Protein AF-A0A328ILS1-F1 (afdb_monomer_lite)

pLDDT: mean 71.37, std 13.05, range [40.97, 90.44]

Radius of gyration: 28.25 Å; chains: 1; bounding box: 57×38×76 Å

Secondary structure (DSSP, 8-state):
------HHHHHHHHHHHHHHHHHHHHHHHHHHHHHHHHHHHHHHHHHHHHHHHHHHHHSS---SSEEEEE-THHHHHHHHTT--HHHHHHHHHHEEEEEEEETTTTEEEEEEEE-

Foldseek 3Di:
DPPDDDPVRVVVVVVVVVVVVVVVVVVVVVVVVVVVVVVVVVVVVVVVVVQVVVCVVPVDDPPQQKDKDWDPCPLVVVVVVVDDPVVSVVQVQFWTWMWIQRPVVRDIDIDIGTD

Structure (mmCIF, N/CA/C/O backbone):
data_AF-A0A328ILS1-F1
#
_entry.id   AF-A0A328ILS1-F1
#
loop_
_atom_site.group_PDB
_atom_site.id
_atom_site.type_symbol
_atom_site.label_atom_id
_atom_site.label_alt_id
_atom_site.label_comp_id
_atom_site.label_asym_id
_atom_site.label_entity_id
_atom_site.label_seq_id
_atom_site.pdbx_PDB_ins_code
_atom_site.Cartn_x
_atom_site.Cartn_y
_atom_site.Cartn_z
_atom_site.occupancy
_atom_site.B_iso_or_equiv
_atom_site.auth_seq_id
_atom_site.auth_comp_id
_atom_site.auth_asym_id
_atom_site.auth_atom_id
_atom_site.pdbx_PDB_model_num
ATOM 1 N N . MET A 1 1 ? -44.434 13.351 51.992 1.00 40.97 1 MET A N 1
ATOM 2 C CA . MET A 1 1 ? -43.444 13.376 50.891 1.00 40.97 1 MET A CA 1
ATOM 3 C C . MET A 1 1 ? -42.173 14.060 51.382 1.00 40.97 1 MET A C 1
ATOM 5 O O . MET A 1 1 ? -42.104 15.279 51.355 1.00 40.97 1 MET A O 1
ATOM 9 N N . LYS A 1 2 ? -41.188 13.306 51.886 1.00 48.53 2 LYS A N 1
ATOM 10 C CA . LYS A 1 2 ? -39.853 13.855 52.174 1.00 48.53 2 LYS A CA 1
ATOM 11 C C . LYS A 1 2 ? -39.036 13.752 50.886 1.00 48.53 2 LYS A C 1
ATOM 13 O O . LYS A 1 2 ? -38.415 12.732 50.629 1.00 48.53 2 LYS A O 1
ATOM 18 N N . LYS A 1 3 ? -39.157 14.757 50.016 1.00 56.12 3 LYS A N 1
ATOM 19 C CA . LYS A 1 3 ? -38.360 14.861 48.788 1.00 56.12 3 LYS A CA 1
ATOM 20 C C . LYS A 1 3 ? -37.026 15.518 49.136 1.00 56.12 3 LYS A C 1
ATOM 22 O O . LYS A 1 3 ? -36.887 16.728 49.022 1.00 56.12 3 LYS A O 1
ATOM 27 N N . GLY A 1 4 ? -36.079 14.727 49.613 1.00 60.84 4 GLY A N 1
ATOM 28 C CA . GLY A 1 4 ? -34.697 15.153 49.793 1.00 60.84 4 GLY A CA 1
ATOM 29 C C . GLY A 1 4 ? -33.819 13.919 49.743 1.00 60.84 4 GLY A C 1
ATOM 30 O O . GLY A 1 4 ? -34.011 13.032 50.572 1.00 60.84 4 GLY A O 1
ATOM 31 N N . LEU A 1 5 ? -32.928 13.844 48.748 1.00 61.56 5 LEU A N 1
ATOM 32 C CA . LEU A 1 5 ? -31.916 12.792 48.703 1.00 61.56 5 LEU A CA 1
ATOM 33 C C . LEU A 1 5 ? -31.101 12.851 49.996 1.00 61.56 5 LEU A C 1
ATOM 35 O O . LEU A 1 5 ? -30.711 13.930 50.450 1.00 61.56 5 LEU A O 1
ATOM 39 N N . SER A 1 6 ? -30.830 11.685 50.572 1.00 79.88 6 SER A N 1
ATOM 40 C CA . SER A 1 6 ? -29.838 11.560 51.633 1.00 79.88 6 SER A CA 1
ATOM 41 C C . SER A 1 6 ? -28.488 12.084 51.130 1.00 79.88 6 SER A C 1
ATOM 43 O O . SER A 1 6 ? -28.130 11.885 49.969 1.00 79.88 6 SER A O 1
ATOM 45 N N . MET A 1 7 ? -27.705 12.725 52.002 1.00 76.44 7 MET A N 1
ATOM 46 C CA . MET A 1 7 ? -26.360 13.221 51.674 1.00 76.44 7 MET A CA 1
ATOM 47 C C . MET A 1 7 ? -25.485 12.116 51.047 1.00 76.44 7 MET A C 1
ATOM 49 O O . MET A 1 7 ? -24.708 12.374 50.132 1.00 76.44 7 MET A O 1
ATOM 53 N N . VAL A 1 8 ? -25.686 10.868 51.480 1.00 79.06 8 VAL A N 1
ATOM 54 C CA . VAL A 1 8 ? -25.022 9.677 50.935 1.00 79.06 8 VAL A CA 1
ATOM 55 C C . VAL A 1 8 ? -25.480 9.374 49.506 1.00 79.06 8 VAL A C 1
ATOM 57 O O . VAL A 1 8 ? -24.648 9.132 48.636 1.00 79.06 8 VAL A O 1
ATOM 60 N N . GLU A 1 9 ? -26.783 9.435 49.228 1.00 77.56 9 GLU A N 1
ATOM 61 C CA . GLU A 1 9 ? -27.318 9.208 47.878 1.00 77.56 9 GLU A CA 1
ATOM 62 C C . GLU A 1 9 ? -26.830 10.279 46.897 1.00 77.56 9 GLU A C 1
ATOM 64 O O . GLU A 1 9 ? -26.559 9.967 45.739 1.00 77.56 9 GLU A O 1
ATOM 69 N N . MET A 1 10 ? -26.663 11.521 47.363 1.00 80.38 10 MET A N 1
ATOM 70 C CA . MET A 1 10 ? -26.162 12.643 46.564 1.00 80.38 10 MET A CA 1
ATOM 71 C C . MET A 1 10 ? -24.675 12.482 46.196 1.00 80.38 10 MET A C 1
ATOM 73 O O . MET A 1 10 ? -24.276 12.755 45.064 1.00 80.38 10 MET A O 1
ATOM 77 N N . ILE A 1 11 ? -23.857 11.970 47.124 1.00 83.62 11 ILE A N 1
ATOM 78 C CA . ILE A 1 11 ? -22.444 11.643 46.872 1.00 83.62 11 ILE A CA 1
ATOM 79 C C . ILE A 1 11 ? -22.328 10.477 45.883 1.00 83.62 11 ILE A C 1
ATOM 81 O O . ILE A 1 11 ? -21.536 10.542 44.943 1.00 83.62 11 ILE A O 1
ATOM 85 N N . ILE A 1 12 ? -23.147 9.434 46.052 1.00 84.12 12 ILE A N 1
ATOM 86 C CA . ILE A 1 12 ? -23.170 8.280 45.143 1.00 84.12 12 ILE A CA 1
ATOM 87 C C . ILE A 1 12 ? -23.597 8.713 43.736 1.00 84.12 12 ILE A C 1
ATOM 89 O O . ILE A 1 12 ? -22.954 8.333 42.760 1.00 84.12 12 ILE A O 1
ATOM 93 N N . THR A 1 13 ? -24.630 9.550 43.608 1.00 81.94 13 THR A N 1
ATOM 94 C CA . THR A 1 13 ? -25.062 10.047 42.291 1.00 81.94 13 THR A CA 1
ATOM 95 C C . THR A 1 13 ? -24.005 10.923 41.627 1.00 81.94 13 THR A C 1
ATOM 97 O O . THR A 1 13 ? -23.746 10.729 40.441 1.00 81.94 13 THR A O 1
ATOM 100 N N . MET A 1 14 ? -23.327 11.818 42.358 1.00 83.06 14 MET A N 1
ATOM 101 C CA . MET A 1 14 ? -22.201 12.577 41.792 1.00 83.06 14 MET A CA 1
ATOM 102 C C . MET A 1 14 ? -21.058 11.667 41.332 1.00 83.06 14 MET A C 1
ATOM 104 O O . MET A 1 14 ? -20.506 11.891 40.256 1.00 83.06 14 MET A O 1
ATOM 108 N N . ALA A 1 15 ? -20.721 10.634 42.106 1.00 81.62 15 ALA A N 1
ATOM 109 C CA . ALA A 1 15 ? -19.666 9.693 41.742 1.00 81.62 15 ALA A CA 1
ATOM 110 C C . ALA A 1 15 ? -20.013 8.918 40.460 1.00 81.62 15 ALA A C 1
ATOM 112 O O . ALA A 1 15 ? -19.184 8.815 39.558 1.00 81.62 15 ALA A O 1
ATOM 113 N N . VAL A 1 16 ? -21.253 8.437 40.336 1.00 87.81 16 VAL A N 1
ATOM 114 C CA . VAL A 1 16 ? -21.728 7.741 39.130 1.00 87.81 16 VAL A CA 1
ATOM 115 C C . VAL A 1 16 ? -21.702 8.667 37.913 1.00 87.81 16 VAL A C 1
ATOM 117 O O . VAL A 1 16 ? -21.206 8.277 36.857 1.00 87.81 16 VAL A O 1
ATOM 120 N N . VAL A 1 17 ? -22.172 9.909 38.056 1.00 86.94 17 VAL A N 1
ATOM 121 C CA . VAL A 1 17 ? -22.143 10.902 36.970 1.00 86.94 17 VAL A CA 1
ATOM 122 C C . VAL A 1 17 ? -20.706 11.206 36.540 1.00 86.94 17 VAL A C 1
ATOM 124 O O . VAL A 1 17 ? -20.425 11.241 35.343 1.00 86.94 17 VAL A O 1
ATOM 127 N N . ALA A 1 18 ? -19.780 11.363 37.488 1.00 84.19 18 ALA A N 1
ATOM 128 C CA . ALA A 1 18 ? -18.371 11.598 37.187 1.00 84.19 18 ALA A CA 1
ATOM 129 C C . ALA A 1 18 ? -17.749 10.430 36.406 1.00 84.19 18 ALA A C 1
ATOM 131 O O . ALA A 1 18 ? -17.066 10.661 35.409 1.00 84.19 18 ALA A O 1
ATOM 132 N N . VAL A 1 19 ? -18.031 9.184 36.803 1.00 88.81 19 VAL A N 1
ATOM 133 C CA . VAL A 1 19 ? -17.554 7.991 36.086 1.00 88.81 19 VAL A CA 1
ATOM 134 C C . VAL A 1 19 ? -18.091 7.968 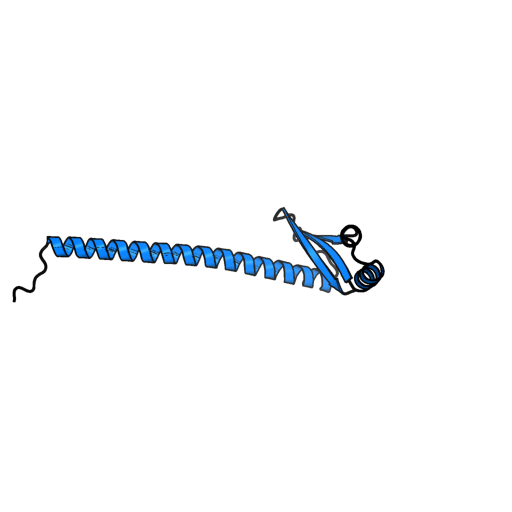34.656 1.00 88.81 19 VAL A C 1
ATOM 136 O O . VAL A 1 19 ? -17.308 7.810 33.725 1.00 88.81 19 VAL A O 1
ATOM 139 N N . ILE A 1 20 ? -19.392 8.207 34.466 1.00 85.50 20 ILE A N 1
ATOM 140 C CA . ILE A 1 20 ? -20.013 8.239 33.133 1.00 85.50 20 ILE A CA 1
ATOM 141 C C . ILE A 1 20 ? -19.346 9.295 32.242 1.00 85.50 20 ILE A C 1
ATOM 143 O O . ILE A 1 20 ? -18.998 9.001 31.098 1.00 85.50 20 ILE A O 1
ATOM 147 N N . ILE A 1 21 ? -19.120 10.506 32.762 1.00 85.69 21 ILE A N 1
ATOM 148 C CA . ILE A 1 21 ? -18.466 11.589 32.012 1.00 85.69 21 ILE A CA 1
ATOM 149 C C . ILE A 1 21 ? -17.042 11.189 31.611 1.00 85.69 21 ILE A C 1
ATOM 151 O O . ILE A 1 21 ? -16.669 11.356 30.450 1.00 85.69 21 ILE A O 1
ATOM 155 N N . VAL A 1 22 ? -16.261 10.621 32.536 1.00 89.25 22 VAL A N 1
ATOM 156 C CA . VAL A 1 22 ? -14.889 10.168 32.258 1.00 89.25 22 VAL A CA 1
ATOM 157 C C . VAL A 1 22 ? -14.877 9.084 31.180 1.00 89.25 22 VAL A C 1
ATOM 159 O O . VAL A 1 22 ? -14.081 9.166 30.245 1.00 89.25 22 VAL A O 1
ATOM 162 N N . THR A 1 23 ? -15.782 8.105 31.255 1.00 82.00 23 THR A N 1
ATOM 163 C CA . THR A 1 23 ? -15.876 7.031 30.257 1.00 82.00 23 THR A CA 1
ATOM 164 C C . THR A 1 23 ? -16.236 7.576 28.874 1.00 82.00 23 THR A C 1
ATOM 166 O O . THR A 1 23 ? -15.583 7.228 27.890 1.00 82.00 23 THR A O 1
ATOM 169 N N . ILE A 1 24 ? -17.218 8.479 28.782 1.00 80.69 24 ILE A N 1
ATOM 170 C CA . ILE A 1 24 ? -17.599 9.117 27.511 1.00 80.69 24 ILE A CA 1
ATOM 171 C C . ILE A 1 24 ? -16.420 9.909 26.931 1.00 80.69 24 ILE A C 1
ATOM 173 O O . ILE A 1 24 ? -16.142 9.820 25.734 1.00 80.69 24 ILE A O 1
ATOM 177 N N . PHE A 1 25 ? -15.689 10.643 27.772 1.00 82.31 25 PHE A N 1
ATOM 178 C CA . PHE A 1 25 ? -14.543 11.436 27.336 1.00 82.31 25 PHE A CA 1
ATOM 179 C C . PHE A 1 25 ? -13.396 10.560 26.808 1.00 82.31 25 PHE A C 1
ATOM 181 O O . PHE A 1 25 ? -12.801 10.865 25.775 1.00 82.31 25 PHE A O 1
ATOM 188 N N . GLN A 1 26 ? -13.119 9.427 27.458 1.00 77.06 26 GLN A N 1
ATOM 189 C CA . GLN A 1 26 ? -12.126 8.453 26.991 1.00 77.06 26 GLN A CA 1
ATOM 190 C C . GLN A 1 26 ? -12.512 7.813 25.651 1.00 77.06 26 GLN A C 1
ATOM 192 O O . GLN A 1 26 ? -11.655 7.647 24.777 1.00 77.06 26 GLN A O 1
ATOM 197 N N . ILE A 1 27 ? -13.79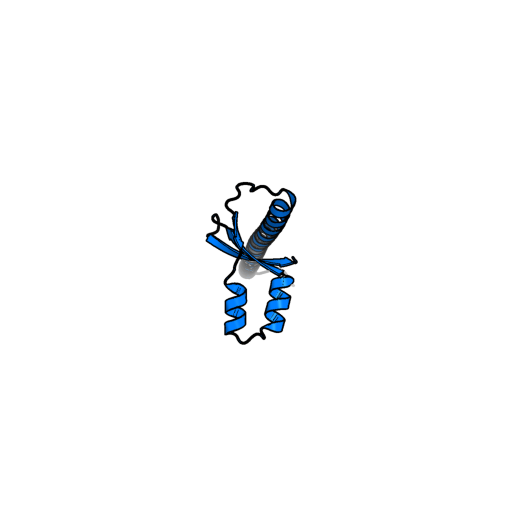5 7.494 25.455 1.00 77.69 27 ILE A N 1
ATOM 198 C CA . ILE A 1 27 ? -14.309 6.988 24.174 1.00 77.69 27 ILE A CA 1
ATOM 199 C C . ILE A 1 27 ? -14.131 8.048 23.082 1.00 77.69 27 ILE A C 1
ATOM 201 O O . ILE A 1 27 ? -13.607 7.742 22.011 1.00 77.69 27 ILE A O 1
ATOM 205 N N . PHE A 1 28 ? -14.492 9.304 23.363 1.00 76.69 28 PHE A N 1
ATOM 206 C CA . PHE A 1 28 ? -14.327 10.415 22.426 1.00 76.69 28 PHE A CA 1
ATOM 207 C C . PHE A 1 28 ? -12.864 10.604 22.003 1.00 76.69 28 PHE A C 1
ATOM 209 O O . PHE A 1 28 ? -12.576 10.663 20.808 1.00 76.69 28 PHE A O 1
ATOM 216 N N . LEU A 1 29 ? -11.927 10.628 22.958 1.00 76.75 29 LEU A N 1
ATOM 217 C CA . LEU A 1 29 ? -10.493 10.743 22.668 1.00 76.75 29 LEU A CA 1
ATOM 218 C C . LEU A 1 29 ? -9.978 9.577 21.817 1.00 76.75 29 LEU A C 1
ATOM 220 O O . LEU A 1 29 ? -9.183 9.781 20.899 1.00 76.75 29 LEU A O 1
ATOM 224 N N . THR A 1 30 ? -10.454 8.363 22.090 1.00 76.62 30 THR A N 1
ATOM 225 C CA . THR A 1 30 ? -10.059 7.156 21.355 1.00 76.62 30 THR A CA 1
ATOM 226 C C . THR A 1 30 ? -10.555 7.199 19.910 1.00 76.62 30 THR A C 1
ATOM 228 O O . THR A 1 30 ? -9.776 6.970 18.984 1.00 76.62 30 THR A O 1
ATOM 231 N N . ILE A 1 31 ? -11.825 7.559 19.702 1.00 68.50 31 ILE A N 1
ATOM 232 C CA . ILE A 1 31 ? -12.419 7.724 18.368 1.00 68.50 31 ILE A CA 1
ATOM 233 C C . ILE A 1 31 ? -11.716 8.850 17.609 1.00 68.50 31 ILE A C 1
ATOM 235 O O . ILE A 1 31 ? -11.355 8.671 16.448 1.00 68.50 31 ILE A O 1
ATOM 239 N N . HIS A 1 32 ? -11.462 9.988 18.258 1.00 71.25 32 HIS A N 1
ATOM 240 C CA . HIS A 1 32 ? -10.770 11.111 17.633 1.00 71.25 32 HIS A CA 1
ATOM 241 C C . HIS A 1 32 ? -9.329 10.751 17.245 1.00 71.25 32 HIS A C 1
ATOM 243 O O . HIS A 1 32 ? -8.880 11.091 16.153 1.00 71.25 32 HIS A O 1
ATOM 249 N N . SER A 1 33 ? -8.616 9.999 18.087 1.00 64.00 33 SER A N 1
ATOM 250 C CA . SER A 1 33 ? -7.276 9.492 17.772 1.00 64.00 33 SER A CA 1
ATOM 251 C C . SER A 1 33 ? -7.294 8.517 16.591 1.00 64.00 33 SER A C 1
ATOM 253 O O . SER A 1 33 ? -6.462 8.626 15.688 1.00 64.00 33 SER A O 1
ATOM 255 N N . ALA A 1 34 ? -8.259 7.594 16.555 1.00 64.88 34 ALA A N 1
ATOM 256 C CA . ALA A 1 34 ? -8.417 6.644 15.457 1.00 64.88 34 ALA A CA 1
ATOM 257 C C . ALA A 1 34 ? -8.772 7.349 14.138 1.00 64.88 34 ALA A C 1
ATOM 259 O O . ALA A 1 34 ? -8.151 7.074 13.111 1.00 64.88 34 ALA A O 1
ATOM 260 N N . LEU A 1 35 ? -9.704 8.306 14.175 1.00 55.53 35 LEU A N 1
ATOM 261 C CA 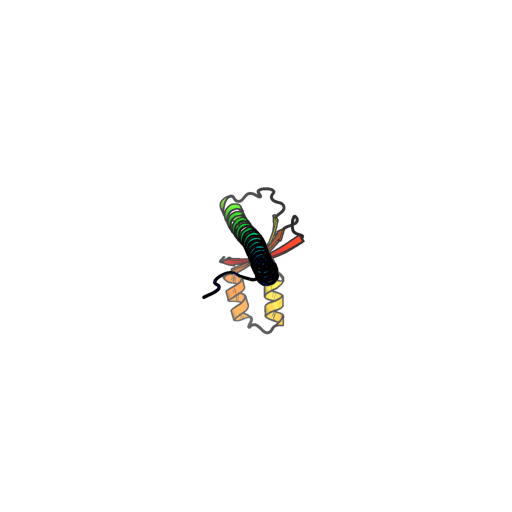. LEU A 1 35 ? -10.075 9.131 13.026 1.00 55.53 35 LEU A CA 1
ATOM 262 C C . LEU A 1 35 ? -8.906 9.989 12.553 1.00 55.53 35 LEU A C 1
ATOM 264 O O . LEU A 1 35 ? -8.648 10.029 11.358 1.00 55.53 35 LEU A O 1
ATOM 268 N N . SER A 1 36 ? -8.157 10.617 13.461 1.00 63.62 36 SER A N 1
ATOM 269 C CA . SER A 1 36 ? -6.970 11.406 13.118 1.00 63.62 36 SER A CA 1
ATOM 270 C C . SER A 1 36 ? -5.904 10.543 12.435 1.00 63.62 36 SER A C 1
ATOM 272 O O . SER A 1 36 ? -5.450 10.873 11.341 1.00 63.62 36 SER A O 1
ATOM 274 N N . LYS A 1 37 ? -5.589 9.364 12.992 1.00 62.19 37 LYS A N 1
ATOM 275 C CA . LYS A 1 37 ? -4.675 8.396 12.359 1.00 62.19 37 LYS A CA 1
ATOM 276 C C . LYS A 1 37 ? -5.180 7.931 10.992 1.00 62.19 37 LYS A C 1
ATOM 278 O O . LYS A 1 37 ? -4.391 7.832 10.056 1.00 62.19 37 LYS A O 1
ATOM 283 N N . SER A 1 38 ? -6.478 7.661 10.862 1.00 43.31 38 SER A N 1
ATOM 284 C CA . SER A 1 38 ? -7.095 7.273 9.590 1.00 43.31 38 SER A CA 1
ATOM 285 C C . SER A 1 38 ? -7.026 8.400 8.562 1.00 43.31 38 SER A C 1
ATOM 287 O O . SER A 1 38 ? -6.705 8.154 7.404 1.00 43.31 38 SER A O 1
ATOM 289 N N . ASN A 1 39 ? -7.278 9.639 8.977 1.00 49.22 39 ASN A N 1
ATOM 290 C CA . ASN A 1 39 ? -7.264 10.801 8.098 1.00 49.22 39 ASN A CA 1
ATOM 291 C C . ASN A 1 39 ? -5.839 11.110 7.617 1.00 49.22 39 ASN A C 1
ATOM 293 O O . ASN A 1 39 ? -5.634 11.379 6.439 1.00 49.22 39 ASN A O 1
ATOM 297 N N . VAL A 1 40 ? -4.837 10.966 8.493 1.00 55.09 40 VAL A N 1
ATOM 298 C CA . VAL A 1 40 ? -3.415 11.044 8.118 1.00 55.09 40 VAL A CA 1
ATOM 299 C C . VAL A 1 40 ? -3.051 9.947 7.114 1.00 55.09 40 VAL A C 1
ATOM 301 O O . VAL A 1 40 ? -2.433 10.240 6.096 1.00 55.09 40 VAL A O 1
ATOM 304 N N . ARG A 1 41 ? -3.484 8.697 7.331 1.00 55.41 41 ARG A N 1
ATOM 305 C CA . ARG A 1 41 ? -3.262 7.603 6.364 1.00 55.41 41 ARG A CA 1
ATOM 306 C C . ARG A 1 41 ? -3.927 7.874 5.012 1.00 55.41 41 ARG A C 1
ATOM 308 O O . ARG A 1 41 ? -3.324 7.610 3.977 1.00 55.41 41 ARG A O 1
ATOM 315 N N . MET A 1 42 ? -5.140 8.422 5.013 1.00 49.69 42 MET A N 1
ATOM 316 C CA . MET A 1 42 ? -5.888 8.731 3.793 1.00 49.69 42 MET A CA 1
ATOM 317 C C . MET A 1 42 ? -5.280 9.913 3.028 1.00 49.69 42 MET A C 1
ATOM 319 O O . MET A 1 42 ? -5.165 9.860 1.802 1.00 49.69 42 MET A O 1
ATOM 323 N N . LYS A 1 43 ? -4.814 10.940 3.749 1.00 55.72 43 LYS A N 1
ATOM 324 C CA . LYS A 1 43 ? -4.039 12.053 3.193 1.00 55.72 43 LYS A CA 1
ATOM 325 C C . LYS A 1 43 ? -2.743 11.548 2.553 1.00 55.72 43 LYS A C 1
ATOM 327 O O . LYS A 1 43 ? -2.514 11.834 1.387 1.00 55.72 43 LYS A O 1
ATOM 332 N N . ASN A 1 44 ? -1.983 10.712 3.259 1.00 56.91 44 ASN A N 1
ATOM 333 C CA . ASN A 1 44 ? -0.746 10.108 2.757 1.00 56.91 44 ASN A CA 1
ATOM 334 C C . ASN A 1 44 ? -0.964 9.290 1.477 1.00 56.91 44 ASN A C 1
ATOM 336 O O . ASN A 1 44 ? -0.175 9.384 0.546 1.00 56.91 44 ASN A O 1
ATOM 340 N N . TYR A 1 45 ? -2.035 8.493 1.419 1.00 55.75 45 TYR A N 1
ATOM 341 C CA . TYR A 1 45 ? -2.364 7.707 0.228 1.00 55.75 45 TYR A CA 1
ATOM 342 C C . TYR A 1 45 ? -2.733 8.607 -0.957 1.00 55.75 45 TYR A C 1
ATOM 344 O O . TYR A 1 45 ? -2.373 8.326 -2.094 1.00 55.75 45 TYR A O 1
ATOM 352 N N . THR A 1 46 ? -3.434 9.707 -0.682 1.00 56.00 46 THR A N 1
ATOM 353 C CA . THR A 1 46 ? -3.828 10.697 -1.688 1.00 56.00 46 THR A CA 1
ATOM 354 C C . THR A 1 46 ? -2.615 11.467 -2.209 1.00 56.00 46 THR A C 1
ATOM 356 O O . THR A 1 46 ? -2.486 11.613 -3.419 1.00 56.00 46 THR A O 1
ATOM 359 N N . GLU A 1 47 ? -1.700 11.886 -1.330 1.00 56.09 47 GLU A N 1
ATOM 360 C CA . GLU A 1 47 ? -0.430 12.536 -1.691 1.00 56.09 47 GLU A CA 1
ATOM 361 C C . GLU A 1 47 ? 0.429 11.630 -2.576 1.00 56.09 47 GLU A C 1
ATOM 363 O O . GLU A 1 47 ? 0.750 12.037 -3.685 1.00 56.09 47 GLU A O 1
ATOM 368 N N . ILE A 1 48 ? 0.659 10.370 -2.183 1.00 60.72 48 ILE A N 1
ATOM 369 C CA . ILE A 1 48 ? 1.391 9.392 -3.012 1.00 60.72 48 ILE A CA 1
ATOM 370 C C . ILE A 1 48 ? 0.735 9.249 -4.392 1.00 60.72 48 ILE A C 1
ATOM 372 O O . ILE A 1 48 ? 1.408 9.247 -5.420 1.00 60.72 48 ILE A O 1
ATOM 376 N N . ARG A 1 49 ? -0.600 9.162 -4.447 1.00 60.72 49 ARG A N 1
ATOM 377 C CA . ARG A 1 49 ? -1.331 9.021 -5.714 1.00 60.72 49 ARG A CA 1
ATOM 378 C C . ARG A 1 49 ? -1.185 10.254 -6.611 1.00 60.72 49 ARG A C 1
ATOM 380 O O . ARG A 1 49 ? -1.026 10.102 -7.821 1.00 60.72 49 ARG A O 1
ATOM 387 N N . TYR A 1 50 ? -1.245 11.455 -6.034 1.00 56.41 50 TYR A N 1
ATOM 388 C CA . TYR A 1 50 ? -1.041 12.714 -6.754 1.00 56.41 50 TYR A CA 1
ATOM 389 C C . TYR A 1 50 ? 0.415 12.916 -7.173 1.00 56.41 50 TYR A C 1
ATOM 391 O O . TYR A 1 50 ? 0.653 13.461 -8.244 1.00 56.41 50 TYR A O 1
ATOM 399 N N . GLU A 1 51 ? 1.379 12.477 -6.371 1.00 60.75 51 GLU A N 1
ATOM 400 C CA . GLU A 1 51 ? 2.809 12.575 -6.666 1.00 60.75 51 GLU A CA 1
ATOM 401 C C . GLU A 1 51 ? 3.218 11.619 -7.776 1.00 60.75 51 GLU A C 1
ATOM 403 O O . GLU A 1 51 ? 3.869 12.057 -8.720 1.00 60.75 51 GLU A O 1
ATOM 408 N N . ILE A 1 52 ? 2.743 10.369 -7.739 1.00 59.72 52 ILE A N 1
ATOM 409 C CA . ILE A 1 52 ? 2.857 9.440 -8.866 1.00 59.72 52 ILE A CA 1
ATOM 410 C C . ILE A 1 52 ? 2.260 10.114 -10.109 1.00 59.72 52 ILE A C 1
ATOM 412 O O . ILE A 1 52 ? 2.964 10.310 -11.094 1.00 59.72 52 ILE A O 1
ATOM 416 N N . ALA A 1 53 ? 1.006 10.575 -10.055 1.00 56.94 53 ALA A N 1
ATOM 417 C CA . ALA A 1 53 ? 0.362 11.233 -11.196 1.00 56.94 53 ALA A CA 1
ATOM 418 C C . ALA A 1 53 ? 1.090 12.508 -11.686 1.00 56.94 53 ALA A C 1
ATOM 420 O O . ALA A 1 53 ? 1.067 12.808 -12.880 1.00 56.94 53 ALA A O 1
ATOM 421 N N . ASN A 1 54 ? 1.747 13.256 -10.796 1.00 52.09 54 ASN A N 1
ATOM 422 C CA . ASN A 1 54 ? 2.509 14.454 -11.146 1.00 52.09 54 ASN A CA 1
ATOM 423 C C . ASN A 1 54 ? 3.882 14.125 -11.739 1.00 52.09 54 ASN A C 1
ATOM 425 O O . ASN A 1 54 ? 4.222 14.741 -12.746 1.00 52.09 54 ASN A O 1
ATOM 429 N N . LEU A 1 55 ? 4.616 13.143 -11.199 1.00 56.81 55 LEU A N 1
ATOM 430 C CA . LEU A 1 55 ? 5.837 12.584 -11.805 1.00 56.81 55 LEU A CA 1
ATOM 431 C C . LEU A 1 55 ? 5.558 12.131 -13.246 1.00 56.81 55 LEU A C 1
ATOM 433 O O . LEU A 1 55 ? 6.320 12.439 -14.161 1.00 56.81 55 LEU A O 1
ATOM 437 N N . TRP A 1 56 ? 4.400 11.497 -13.452 1.00 56.50 56 TRP A N 1
ATOM 438 C CA . TRP A 1 56 ? 3.888 11.094 -14.761 1.00 56.50 56 TRP A CA 1
ATOM 439 C C . TRP A 1 56 ? 3.640 12.263 -15.720 1.00 56.50 56 TRP A C 1
ATOM 441 O O . TRP A 1 56 ? 3.865 12.134 -16.921 1.00 56.50 56 TRP A O 1
ATOM 451 N N . ARG A 1 57 ? 3.179 13.413 -15.215 1.00 52.06 57 ARG A N 1
ATOM 452 C CA . ARG A 1 57 ? 2.817 14.571 -16.047 1.00 52.06 57 ARG A CA 1
ATOM 453 C C . ARG A 1 57 ? 3.988 15.518 -16.319 1.00 52.06 57 ARG A C 1
ATOM 455 O O . ARG A 1 57 ? 3.960 16.219 -17.326 1.00 52.06 57 ARG A O 1
ATOM 462 N N . SER A 1 58 ? 4.975 15.590 -15.426 1.00 50.75 58 SER A N 1
ATOM 463 C CA . SER A 1 58 ? 6.105 16.521 -15.547 1.00 50.75 58 SER A CA 1
ATOM 464 C C . SER A 1 58 ? 7.353 15.909 -16.178 1.00 50.75 58 SER A C 1
ATOM 466 O O . SER A 1 58 ? 8.240 16.671 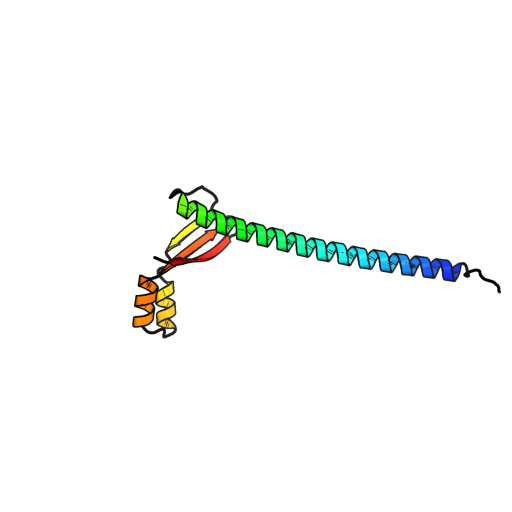-16.557 1.00 50.75 58 SER A O 1
ATOM 468 N N . GLY A 1 59 ? 7.455 14.575 -16.288 1.00 45.56 59 GLY A N 1
ATOM 469 C CA . GLY A 1 59 ? 8.644 13.904 -16.836 1.00 45.56 59 GLY A CA 1
ATOM 470 C C . GLY A 1 59 ? 9.933 14.203 -16.057 1.00 45.56 59 GLY A C 1
ATOM 471 O O . GLY A 1 59 ? 11.029 14.023 -16.580 1.00 45.56 59 GLY A O 1
ATOM 472 N N . GLY A 1 60 ? 9.807 14.700 -14.825 1.00 46.31 60 GLY A N 1
ATOM 473 C CA . GLY A 1 60 ? 10.908 15.203 -14.018 1.00 46.31 60 GLY A CA 1
ATOM 474 C C . GLY A 1 60 ? 10.716 14.825 -12.560 1.00 46.31 60 GLY A C 1
ATOM 475 O O . GLY A 1 60 ? 9.668 15.109 -11.975 1.00 46.31 60 GLY A O 1
ATOM 476 N N . VAL A 1 61 ? 11.745 14.178 -12.012 1.00 47.56 61 VAL A N 1
ATOM 477 C CA . VAL A 1 61 ? 11.861 13.745 -10.619 1.00 47.56 61 VAL A CA 1
ATOM 478 C C . VAL A 1 61 ? 11.844 14.983 -9.727 1.00 47.56 61 VAL A C 1
ATOM 480 O O . VAL A 1 61 ? 12.845 15.685 -9.618 1.00 47.56 61 VAL A O 1
ATOM 483 N N . ASN A 1 62 ? 10.703 15.278 -9.106 1.00 48.31 62 ASN A N 1
ATOM 484 C CA . ASN A 1 62 ? 10.733 16.106 -7.908 1.00 48.31 62 ASN A CA 1
ATOM 485 C C . ASN A 1 62 ? 11.212 15.213 -6.760 1.00 48.31 62 ASN A C 1
ATOM 487 O O . ASN A 1 62 ? 10.647 14.147 -6.515 1.00 48.31 62 ASN A O 1
ATOM 491 N N . ASP A 1 63 ? 12.289 15.655 -6.121 1.00 52.62 63 ASP A N 1
ATOM 492 C CA . ASP A 1 63 ? 13.129 14.949 -5.151 1.00 52.62 63 ASP A CA 1
ATOM 493 C C . ASP A 1 63 ? 12.412 14.729 -3.800 1.00 52.62 63 ASP A C 1
ATOM 495 O O . ASP A 1 63 ? 12.751 15.319 -2.778 1.00 52.62 63 ASP A O 1
ATOM 499 N N . TYR A 1 64 ? 11.350 13.917 -3.806 1.00 54.34 64 TYR A N 1
ATOM 500 C CA . TYR A 1 64 ? 10.565 13.552 -2.617 1.00 54.34 64 TYR A CA 1
ATOM 501 C C . TYR A 1 64 ? 11.026 12.231 -1.970 1.00 54.34 64 TYR A C 1
ATOM 503 O O . TYR A 1 64 ? 10.354 11.711 -1.083 1.00 54.34 64 TYR A O 1
ATOM 511 N N . GLY A 1 65 ? 12.170 11.673 -2.388 1.00 61.41 65 GLY A N 1
ATOM 512 C CA . GLY A 1 65 ? 12.666 10.386 -1.881 1.00 61.41 65 GLY A CA 1
ATOM 513 C C . GLY A 1 65 ? 11.876 9.168 -2.377 1.00 61.41 65 GLY A C 1
ATOM 514 O O . GLY A 1 65 ? 11.955 8.102 -1.765 1.00 61.41 65 GLY A O 1
ATOM 515 N N . LEU A 1 66 ? 11.116 9.335 -3.466 1.00 65.12 66 LEU A N 1
ATOM 516 C CA . LEU A 1 66 ? 10.428 8.258 -4.172 1.00 65.12 66 LEU A CA 1
ATOM 517 C C . LEU A 1 66 ? 11.303 7.757 -5.326 1.00 65.12 66 LEU A C 1
ATOM 519 O O . LEU A 1 66 ? 11.590 8.512 -6.256 1.00 65.12 66 LEU A O 1
ATOM 523 N N . GLU A 1 67 ? 11.694 6.487 -5.293 1.00 72.06 67 GLU A N 1
ATOM 524 C CA . GLU A 1 67 ? 12.386 5.823 -6.400 1.00 72.06 67 GLU A CA 1
ATOM 525 C C . GLU A 1 67 ? 11.413 4.918 -7.149 1.00 72.06 67 GLU A C 1
ATOM 527 O O . GLU A 1 67 ? 10.748 4.068 -6.564 1.00 72.06 67 GLU A O 1
ATOM 532 N N . VAL A 1 68 ? 11.308 5.114 -8.463 1.00 71.62 68 VAL A N 1
ATOM 533 C CA . VAL A 1 68 ? 10.427 4.321 -9.325 1.00 71.62 68 VAL A CA 1
ATOM 534 C C . VAL A 1 68 ? 11.284 3.440 -10.223 1.00 71.62 68 VAL A C 1
ATOM 536 O O . VAL A 1 68 ? 12.174 3.933 -10.913 1.00 71.62 68 VAL A O 1
ATOM 539 N N . SER A 1 69 ? 11.006 2.140 -10.224 1.00 77.25 69 SER A N 1
ATOM 540 C CA . SER A 1 69 ? 11.676 1.147 -11.067 1.00 77.25 69 SER A CA 1
ATOM 541 C C . SER A 1 69 ? 10.662 0.180 -11.673 1.00 77.25 69 SER A C 1
ATOM 543 O O . SER A 1 69 ? 9.600 -0.056 -11.103 1.00 77.25 69 SER A O 1
ATOM 545 N N . GLU A 1 70 ? 10.957 -0.366 -12.847 1.00 80.31 70 GLU A N 1
ATOM 546 C CA . GLU A 1 70 ? 10.111 -1.381 -13.479 1.00 80.31 70 GLU A CA 1
ATOM 547 C C . GLU A 1 70 ? 10.325 -2.750 -12.812 1.00 80.31 70 GLU A C 1
ATOM 549 O O . GLU A 1 70 ? 11.463 -3.159 -12.576 1.00 80.31 70 GLU A O 1
ATOM 554 N N . ASP A 1 71 ? 9.238 -3.466 -12.500 1.00 81.88 71 ASP A N 1
ATOM 555 C CA . ASP A 1 71 ? 9.308 -4.814 -11.923 1.00 81.88 71 ASP A CA 1
ATOM 556 C C . ASP A 1 71 ? 9.220 -5.887 -13.012 1.00 81.88 71 ASP A C 1
ATOM 558 O O . ASP A 1 71 ? 8.153 -6.444 -13.287 1.00 81.88 71 ASP A O 1
ATOM 562 N N . GLY A 1 72 ? 10.372 -6.220 -13.596 1.00 75.31 72 GLY A N 1
ATOM 563 C CA . GLY A 1 72 ? 10.474 -7.296 -14.587 1.00 75.31 72 GLY A CA 1
ATOM 564 C C . GLY A 1 72 ? 10.145 -8.690 -14.036 1.00 75.31 72 GLY A C 1
ATOM 565 O O . GLY A 1 72 ? 9.794 -9.579 -14.799 1.00 75.31 72 GLY A O 1
ATOM 566 N N . SER A 1 73 ? 10.188 -8.888 -12.712 1.00 83.50 73 SER A N 1
ATOM 567 C CA . SER A 1 73 ? 9.974 -10.202 -12.085 1.00 83.50 73 SER A CA 1
ATOM 568 C C . SER A 1 73 ? 8.498 -10.539 -11.838 1.00 83.50 73 SER A C 1
ATOM 570 O O . SER A 1 73 ? 8.155 -11.653 -11.435 1.00 83.50 73 SER A O 1
ATOM 572 N N . PHE A 1 74 ? 7.587 -9.580 -12.028 1.00 83.56 74 PHE A N 1
ATOM 573 C CA . PHE A 1 74 ? 6.161 -9.782 -11.773 1.00 83.56 74 PHE A CA 1
ATOM 574 C C . PHE A 1 74 ? 5.539 -10.842 -12.690 1.00 83.56 74 PHE A C 1
ATOM 576 O O . PHE A 1 74 ? 4.848 -11.740 -12.203 1.00 83.56 74 PHE A O 1
ATOM 583 N N . PHE A 1 75 ? 5.810 -10.777 -13.994 1.00 86.25 75 PHE A N 1
ATOM 584 C CA . PHE A 1 75 ? 5.248 -11.727 -14.956 1.00 86.25 75 PHE A CA 1
ATOM 585 C C . PHE A 1 75 ? 5.882 -13.117 -14.836 1.00 86.25 75 PHE A C 1
ATOM 587 O O . PHE A 1 75 ? 5.164 -14.110 -14.941 1.00 86.25 75 PHE A O 1
ATOM 594 N N . ASP A 1 76 ? 7.169 -13.195 -14.485 1.00 88.31 76 ASP A N 1
ATOM 595 C CA . ASP A 1 76 ? 7.851 -14.460 -14.178 1.00 88.31 76 ASP A CA 1
ATOM 596 C C . ASP A 1 76 ? 7.201 -15.187 -12.990 1.00 88.31 76 ASP A C 1
ATOM 598 O O . ASP A 1 76 ? 7.004 -16.404 -13.022 1.00 88.31 76 ASP A O 1
ATOM 602 N N . ARG A 1 77 ? 6.799 -14.444 -11.948 1.00 87.75 77 ARG A N 1
ATOM 603 C CA . ARG A 1 77 ? 6.064 -15.008 -10.803 1.00 87.75 77 ARG A CA 1
ATOM 604 C C . ARG A 1 77 ? 4.689 -15.530 -11.211 1.00 87.75 77 ARG A C 1
ATOM 606 O O . ARG A 1 77 ? 4.311 -16.620 -10.798 1.00 87.75 77 ARG A O 1
ATOM 613 N N . LEU A 1 78 ? 3.955 -14.802 -12.052 1.00 83.00 78 LEU A N 1
ATOM 614 C CA . LEU A 1 78 ? 2.666 -15.278 -12.563 1.00 83.00 78 LEU A CA 1
ATOM 615 C C . LEU A 1 78 ? 2.815 -16.520 -13.454 1.00 83.00 78 LEU A C 1
ATOM 617 O O . LEU A 1 78 ? 1.974 -17.417 -13.401 1.00 83.00 78 LEU A O 1
ATOM 621 N N . ALA A 1 79 ? 3.892 -16.607 -14.237 1.00 87.06 79 ALA A N 1
ATOM 622 C CA . ALA A 1 79 ? 4.214 -17.806 -15.004 1.00 87.06 79 ALA A CA 1
ATOM 623 C C . ALA A 1 79 ? 4.475 -19.013 -14.087 1.00 87.06 79 ALA A C 1
ATOM 625 O O . ALA A 1 79 ? 3.968 -20.104 -14.353 1.00 87.06 79 ALA A O 1
ATOM 626 N N . ALA A 1 80 ? 5.201 -18.816 -12.980 1.00 90.44 80 ALA A N 1
ATOM 627 C CA . ALA A 1 80 ? 5.467 -19.859 -11.987 1.00 90.44 80 ALA A CA 1
ATOM 628 C C . ALA A 1 80 ? 4.196 -20.357 -11.266 1.00 90.44 80 ALA A C 1
ATOM 630 O O . ALA A 1 80 ? 4.113 -21.533 -10.919 1.00 90.44 80 ALA A O 1
ATOM 631 N N . GLU A 1 81 ? 3.185 -19.498 -11.109 1.00 90.19 81 GLU A N 1
ATOM 632 C CA . GLU A 1 81 ? 1.856 -19.841 -10.569 1.00 90.19 81 GLU A CA 1
ATOM 633 C C . GLU A 1 81 ? 0.942 -20.546 -11.597 1.00 90.19 81 GLU A C 1
ATOM 635 O O . GLU A 1 81 ? -0.215 -20.862 -11.314 1.00 90.19 81 GLU A O 1
ATOM 640 N N . GLY A 1 82 ? 1.441 -20.812 -12.809 1.00 86.56 82 GLY A N 1
ATOM 641 C CA . GLY A 1 82 ? 0.714 -21.549 -13.843 1.00 86.56 82 GLY A CA 1
ATOM 642 C C . GLY A 1 82 ? -0.243 -20.698 -14.681 1.00 86.56 82 GLY A C 1
ATOM 643 O O . GLY A 1 82 ? -1.125 -21.246 -15.347 1.00 86.56 82 GLY A O 1
ATOM 644 N N . VAL A 1 83 ? -0.090 -19.368 -14.685 1.00 86.25 83 VAL A N 1
ATOM 645 C CA . VAL A 1 83 ? -0.849 -18.497 -15.593 1.00 86.25 83 VAL A CA 1
ATOM 646 C C . VAL A 1 83 ? -0.440 -18.784 -17.041 1.00 86.25 83 VAL A C 1
ATOM 648 O O . VAL A 1 83 ? 0.739 -18.874 -17.372 1.00 86.25 83 VAL A O 1
ATOM 651 N N . SER A 1 84 ? -1.425 -18.930 -17.931 1.00 89.81 84 SER A N 1
ATOM 652 C CA . SER A 1 84 ? -1.172 -19.274 -19.334 1.00 89.81 84 SER A CA 1
ATOM 653 C C . SER A 1 84 ? -0.324 -18.213 -20.043 1.00 89.81 84 SER A C 1
ATOM 655 O O . SER A 1 84 ? -0.657 -17.027 -19.980 1.00 89.81 84 SER A O 1
ATOM 657 N N . SER A 1 85 ? 0.675 -18.644 -20.817 1.00 86.75 85 SER A N 1
ATOM 658 C CA . SER A 1 85 ? 1.572 -17.763 -21.581 1.00 86.75 85 SER A CA 1
ATOM 659 C C . SER A 1 85 ? 0.830 -16.769 -22.479 1.00 86.75 85 SER A C 1
ATOM 661 O O . SER A 1 85 ? 1.144 -15.588 -22.465 1.00 86.75 85 SER A O 1
ATOM 663 N N . GLY A 1 86 ? -0.227 -17.197 -23.176 1.00 83.81 86 GLY A N 1
ATOM 664 C CA . GLY A 1 86 ? -1.014 -16.297 -24.030 1.00 83.81 86 GLY A CA 1
ATOM 665 C C . GLY A 1 86 ? -1.812 -15.222 -23.273 1.00 83.81 86 GLY A C 1
ATOM 666 O O . GLY A 1 86 ? -2.194 -14.214 -23.864 1.00 83.81 86 GLY A O 1
ATOM 667 N N . LEU A 1 87 ? -2.088 -15.414 -21.977 1.00 81.19 87 LEU A N 1
ATOM 668 C CA . LEU A 1 87 ? -2.654 -14.368 -21.115 1.00 81.19 87 LEU A CA 1
ATOM 669 C C . LEU A 1 87 ? -1.550 -13.435 -20.608 1.00 81.19 87 LEU A C 1
ATOM 671 O O . LEU A 1 87 ? -1.762 -12.227 -20.576 1.00 81.19 87 LEU A O 1
ATOM 675 N N . LEU A 1 88 ? -0.384 -13.985 -20.260 1.00 85.62 88 LEU A N 1
ATOM 676 C CA . LEU A 1 88 ? 0.778 -13.203 -19.841 1.00 85.62 88 LEU A CA 1
ATOM 677 C C . LEU A 1 88 ? 1.271 -12.284 -20.954 1.00 85.62 88 LEU A C 1
ATOM 679 O O . LEU A 1 88 ? 1.406 -11.100 -20.699 1.00 85.62 88 LEU A O 1
ATOM 683 N N . GLU A 1 89 ? 1.400 -12.767 -22.192 1.00 86.19 89 GLU A N 1
ATOM 684 C CA . GLU A 1 89 ? 1.773 -11.933 -23.345 1.00 86.19 89 GLU A CA 1
ATOM 685 C C . GLU A 1 89 ? 0.802 -10.764 -23.547 1.00 86.19 89 GLU A C 1
ATOM 687 O O . GLU A 1 89 ? 1.210 -9.634 -23.804 1.00 86.19 89 GLU A O 1
ATOM 692 N N . LYS A 1 90 ? -0.506 -11.011 -23.400 1.00 80.81 90 LYS A N 1
ATOM 693 C CA . LYS A 1 90 ? -1.524 -9.956 -23.510 1.00 80.81 90 LYS A CA 1
ATOM 694 C C . LYS A 1 90 ? -1.429 -8.947 -22.374 1.00 80.81 90 LYS A C 1
ATOM 696 O O . LYS A 1 90 ? -1.637 -7.762 -22.611 1.00 80.81 90 LYS A O 1
ATOM 701 N N . LEU A 1 91 ? -1.155 -9.409 -21.155 1.00 79.00 91 LEU A N 1
ATOM 702 C CA . LEU A 1 91 ? -0.981 -8.540 -19.997 1.00 79.00 91 LEU A CA 1
ATOM 703 C C . LEU A 1 91 ? 0.309 -7.732 -20.126 1.00 79.00 91 LEU A C 1
ATOM 705 O O . LEU A 1 91 ? 0.256 -6.519 -20.042 1.00 79.00 91 LEU A O 1
ATOM 709 N N . GLU A 1 92 ? 1.437 -8.358 -20.428 1.00 82.44 92 GLU A N 1
ATOM 710 C CA . GLU A 1 92 ? 2.720 -7.683 -20.624 1.00 82.44 92 GLU A CA 1
ATOM 711 C C . GLU A 1 92 ? 2.672 -6.670 -21.780 1.00 82.44 92 GLU A C 1
ATOM 713 O O . GLU A 1 92 ? 3.296 -5.611 -21.711 1.00 82.44 92 GLU A O 1
ATOM 718 N N . ALA A 1 93 ? 1.883 -6.933 -22.827 1.00 81.62 93 ALA A N 1
ATOM 719 C CA . ALA A 1 93 ? 1.637 -5.971 -23.900 1.00 81.62 93 ALA A CA 1
ATOM 720 C C . ALA A 1 93 ? 0.724 -4.804 -23.481 1.00 81.62 93 ALA A C 1
ATOM 722 O O . ALA A 1 93 ? 0.846 -3.713 -24.033 1.00 81.62 93 ALA A O 1
ATOM 723 N N . ALA A 1 94 ? -0.192 -5.023 -22.534 1.00 70.50 94 ALA A N 1
ATOM 724 C CA . ALA A 1 94 ? -1.201 -4.046 -22.131 1.00 70.50 94 ALA A CA 1
ATOM 725 C C . ALA A 1 94 ? -0.821 -3.240 -20.887 1.00 70.50 94 ALA A C 1
ATOM 727 O O . ALA A 1 94 ? -1.358 -2.150 -20.697 1.00 70.50 94 ALA A O 1
ATOM 728 N N . ILE A 1 95 ? 0.047 -3.769 -20.023 1.00 78.81 95 ILE A N 1
ATOM 729 C CA . ILE A 1 95 ? 0.400 -3.151 -18.752 1.00 78.81 95 ILE A CA 1
ATOM 730 C C . ILE A 1 95 ? 1.904 -3.181 -18.468 1.00 78.81 95 ILE A C 1
ATOM 732 O O . ILE A 1 95 ? 2.620 -4.095 -18.865 1.00 78.81 95 ILE A O 1
ATOM 736 N N . THR A 1 96 ? 2.366 -2.177 -17.729 1.00 75.69 96 THR A N 1
ATOM 737 C CA . THR A 1 96 ? 3.688 -2.133 -17.100 1.00 75.69 96 THR A CA 1
ATOM 738 C C . THR A 1 96 ? 3.504 -2.202 -15.591 1.00 75.69 96 THR A C 1
ATOM 740 O O . THR A 1 96 ? 2.624 -1.543 -15.031 1.00 75.69 96 THR A O 1
ATOM 743 N N . ILE A 1 97 ? 4.332 -2.998 -14.922 1.00 79.44 97 ILE A N 1
ATOM 744 C CA . ILE A 1 97 ? 4.352 -3.091 -13.463 1.00 79.44 97 ILE A CA 1
ATOM 745 C C . ILE A 1 97 ? 5.560 -2.321 -12.962 1.00 79.44 97 ILE A C 1
ATOM 747 O O . ILE A 1 97 ? 6.671 -2.515 -13.448 1.00 79.44 97 ILE A O 1
ATOM 751 N N . MET A 1 98 ? 5.349 -1.451 -11.985 1.00 77.50 98 MET A N 1
ATOM 752 C CA . MET A 1 98 ? 6.412 -0.664 -11.380 1.00 77.50 98 MET A CA 1
ATOM 753 C C . MET A 1 98 ? 6.440 -0.857 -9.873 1.00 77.50 98 MET A C 1
ATOM 755 O O . MET A 1 98 ? 5.396 -0.954 -9.226 1.00 77.50 98 MET A O 1
ATOM 759 N N . ASN A 1 99 ? 7.642 -0.825 -9.320 1.00 79.56 99 ASN A N 1
ATOM 760 C CA . ASN A 1 99 ? 7.894 -0.676 -7.902 1.00 79.56 99 ASN A CA 1
ATOM 761 C C . ASN A 1 99 ? 8.179 0.794 -7.601 1.00 79.56 99 ASN A C 1
ATOM 763 O O . ASN A 1 99 ? 9.028 1.422 -8.232 1.00 79.56 99 ASN A O 1
ATOM 767 N N . VAL A 1 100 ? 7.444 1.333 -6.636 1.00 75.88 100 VAL A N 1
ATOM 768 C CA . VAL A 1 100 ? 7.621 2.678 -6.097 1.00 75.88 100 VAL A CA 1
ATOM 769 C C . VAL A 1 100 ? 8.128 2.522 -4.674 1.00 75.88 100 VAL A C 1
ATOM 771 O O . VAL A 1 100 ? 7.389 2.096 -3.787 1.00 75.88 100 VAL A O 1
ATOM 774 N N . GLU A 1 101 ? 9.398 2.826 -4.467 1.00 77.75 101 GLU A N 1
ATOM 775 C CA . GLU A 1 101 ? 10.044 2.797 -3.165 1.00 77.75 101 GLU A CA 1
ATOM 776 C C . GLU A 1 101 ? 9.982 4.184 -2.526 1.00 77.75 101 GLU A C 1
ATOM 778 O O . GLU A 1 101 ? 10.464 5.161 -3.089 1.00 77.75 101 GLU A O 1
ATOM 783 N N . ASP A 1 102 ? 9.382 4.267 -1.343 1.00 75.19 102 ASP A N 1
ATOM 784 C CA . ASP A 1 102 ? 9.383 5.453 -0.495 1.00 75.19 102 ASP A CA 1
ATOM 785 C C . ASP A 1 102 ? 10.470 5.309 0.569 1.00 75.19 102 ASP A C 1
ATOM 787 O O . ASP A 1 102 ? 10.275 4.660 1.604 1.00 75.19 102 ASP A O 1
ATOM 791 N N . LYS A 1 103 ? 11.621 5.947 0.323 1.00 72.38 103 LYS A N 1
ATOM 792 C CA . LYS A 1 103 ? 12.773 5.915 1.236 1.00 72.38 103 LYS A CA 1
ATOM 793 C C . LYS A 1 103 ? 1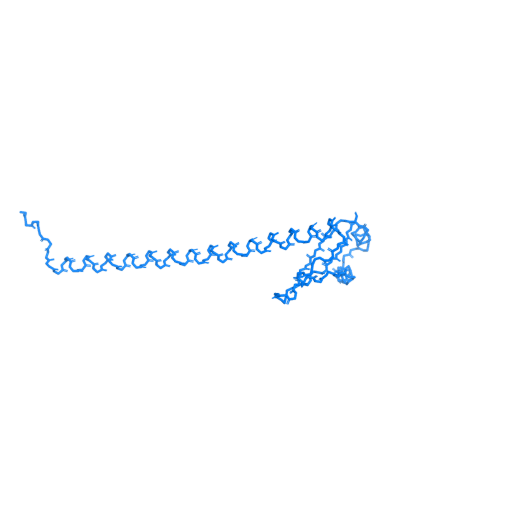2.497 6.597 2.570 1.00 72.38 103 LYS A C 1
ATOM 795 O O . LYS A 1 103 ? 13.164 6.296 3.553 1.00 72.38 103 LYS A O 1
ATOM 800 N N . SER A 1 104 ? 11.515 7.497 2.633 1.00 70.06 104 SER A N 1
ATOM 801 C CA . SER A 1 104 ? 11.152 8.177 3.879 1.00 70.06 104 SER A CA 1
ATOM 802 C C . SER A 1 104 ? 10.348 7.282 4.826 1.00 70.06 104 SER A C 1
ATOM 804 O O . SER A 1 104 ? 10.343 7.506 6.038 1.00 70.06 104 SER A O 1
ATOM 806 N N . ARG A 1 105 ? 9.664 6.269 4.280 1.00 64.38 105 ARG A N 1
ATOM 807 C CA . ARG A 1 105 ? 8.787 5.354 5.027 1.00 64.38 105 ARG A CA 1
ATOM 808 C C . ARG A 1 105 ? 9.242 3.899 4.994 1.00 64.38 105 ARG A C 1
ATOM 810 O O . ARG A 1 105 ? 8.531 3.065 5.550 1.00 64.38 105 ARG A O 1
ATOM 817 N N . GLU A 1 106 ? 10.376 3.613 4.352 1.00 76.56 106 GLU A N 1
ATOM 818 C CA . GLU A 1 106 ? 10.894 2.257 4.115 1.00 76.56 106 GLU A CA 1
ATOM 819 C C . GLU A 1 106 ? 9.803 1.326 3.552 1.00 76.56 106 GLU A C 1
ATOM 821 O O . GLU A 1 106 ? 9.622 0.191 3.992 1.00 76.56 106 GLU A O 1
ATOM 826 N N . ALA A 1 107 ? 9.009 1.844 2.609 1.00 70.81 107 ALA A N 1
ATOM 827 C CA . ALA A 1 107 ? 7.843 1.156 2.067 1.00 70.81 107 ALA A CA 1
ATOM 828 C C . ALA A 1 107 ? 7.945 1.018 0.548 1.00 70.81 107 ALA A C 1
ATOM 830 O O . ALA A 1 107 ? 8.243 1.984 -0.150 1.00 70.81 107 ALA A O 1
ATOM 831 N N . THR A 1 108 ? 7.629 -0.168 0.030 1.00 74.38 108 THR A N 1
ATOM 832 C CA . THR A 1 108 ? 7.540 -0.426 -1.412 1.00 74.38 108 THR A CA 1
ATOM 833 C C . THR A 1 108 ? 6.084 -0.621 -1.812 1.00 74.38 108 THR A C 1
ATOM 835 O O . THR A 1 108 ? 5.360 -1.419 -1.213 1.00 74.38 108 THR A O 1
ATOM 838 N N . PHE A 1 109 ? 5.656 0.095 -2.844 1.00 74.25 109 PHE A N 1
ATOM 839 C CA . PHE A 1 109 ? 4.329 -0.008 -3.432 1.00 74.25 109 PHE A CA 1
ATOM 840 C C . PHE A 1 109 ? 4.433 -0.551 -4.854 1.00 74.25 109 PHE A C 1
ATOM 842 O O . PHE A 1 109 ? 5.334 -0.179 -5.598 1.00 74.25 109 PHE A O 1
ATOM 849 N N . THR A 1 110 ? 3.476 -1.384 -5.256 1.00 72.88 110 THR A N 1
ATOM 850 C CA . THR A 1 110 ? 3.352 -1.822 -6.650 1.00 72.88 110 THR A CA 1
ATOM 851 C C . THR A 1 110 ? 2.338 -0.939 -7.365 1.00 72.88 110 THR A C 1
ATOM 853 O O . THR A 1 110 ? 1.185 -0.830 -6.940 1.00 72.88 110 THR A O 1
ATOM 856 N N . ALA A 1 111 ? 2.760 -0.314 -8.457 1.00 69.69 111 ALA A N 1
ATOM 857 C CA . ALA A 1 111 ? 1.896 0.428 -9.359 1.00 69.69 111 ALA A CA 1
ATOM 858 C C . ALA A 1 111 ? 1.701 -0.370 -10.652 1.00 69.69 111 ALA A C 1
ATOM 860 O O . ALA A 1 111 ? 2.657 -0.878 -11.233 1.00 69.69 111 ALA A O 1
ATOM 861 N N . VAL A 1 112 ? 0.451 -0.463 -11.103 1.00 74.50 112 VAL A N 1
ATOM 862 C CA . VAL A 1 112 ? 0.103 -1.045 -12.401 1.00 74.50 112 VAL A CA 1
ATOM 863 C C . VAL A 1 112 ? -0.270 0.082 -13.337 1.00 74.50 112 VAL A C 1
ATOM 865 O O . VAL A 1 112 ? -1.086 0.944 -13.004 1.00 74.50 112 VAL A O 1
ATOM 868 N N . MET A 1 113 ? 0.315 0.048 -14.518 1.00 68.25 113 MET A N 1
ATOM 869 C CA . MET A 1 113 ? 0.088 1.019 -15.563 1.00 68.25 113 MET A CA 1
ATOM 870 C C . MET A 1 113 ? -0.437 0.358 -16.802 1.00 68.25 113 MET A C 1
ATOM 872 O O . MET A 1 113 ? 0.033 -0.713 -17.142 1.00 68.25 113 MET A O 1
ATOM 876 N N . GLN A 1 114 ? -1.338 1.025 -17.507 1.00 71.38 114 GLN A N 1
ATOM 877 C CA . GLN A 1 114 ? -1.670 0.643 -18.867 1.00 71.38 114 GLN A CA 1
ATOM 878 C C . GLN A 1 114 ? -0.620 1.229 -19.823 1.00 71.38 114 GLN A C 1
ATOM 880 O O . GLN A 1 114 ? -0.273 2.403 -19.682 1.00 71.38 114 GLN A O 1
ATOM 885 N N . LYS A 1 115 ? -0.106 0.402 -20.737 1.00 67.75 115 LYS A N 1
ATOM 886 C CA . LYS A 1 115 ? 0.761 0.823 -21.845 1.00 67.75 115 LYS A CA 1
ATOM 887 C C . LYS A 1 115 ? -0.0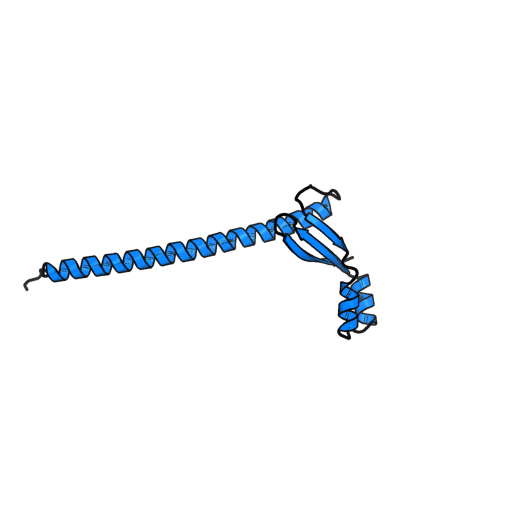26 1.594 -22.905 1.00 67.75 115 LYS A C 1
ATOM 889 O O . LYS A 1 115 ? -1.231 1.300 -23.088 1.00 67.75 115 LYS A O 1
#

Sequence (115 aa):
MKKGLSMVEMIITMAVVAVIIVTIFQIFLTIHSALSKSNVRMKNYTEIRYEIANLWRSGGVNDYGLEVSEDGSFFDRLAAEGVSSGLLEKLEAAITIMNVEDKSREATFTAVMQK